Protein AF-A0A0B7BXA2-F1 (afdb_monomer_lite)

Organism: NCBI:txid1028688

InterPro domains:
  IPR002550 CNNM, transmembrane domain [PS51846] (1-44)
  IPR045095 Ancient conserved domain protein family [PTHR12064] (1-95)
  IPR046342 CBS domain superfamily [G3DSA:3.10.580.10] (42-95)

Radius of gyration: 26.88 Å; chains: 1; bounding box: 62×19×75 Å

Structure (mmCIF, N/CA/C/O backbone):
data_AF-A0A0B7BXA2-F1
#
_entry.id   AF-A0A0B7BXA2-F1
#
loop_
_atom_site.group_PDB
_atom_site.id
_atom_site.type_symbol
_atom_site.label_atom_id
_atom_site.label_alt_id
_atom_site.label_comp_id
_atom_site.label_asym_id
_atom_site.label_entity_id
_atom_site.label_seq_id
_atom_site.pdbx_PDB_ins_code
_atom_site.Cartn_x
_atom_site.Cartn_y
_atom_site.Cartn_z
_atom_site.occupancy
_atom_site.B_iso_or_equiv
_atom_site.auth_seq_id
_atom_site.auth_comp_id
_atom_site.auth_asym_id
_atom_site.auth_atom_id
_atom_site.pdbx_PDB_model_num
ATOM 1 N N . PRO A 1 1 ? 42.539 6.376 -43.835 1.00 63.75 1 PRO A N 1
ATOM 2 C CA . PRO A 1 1 ? 41.603 6.772 -44.920 1.00 63.75 1 PRO A CA 1
ATOM 3 C C . PRO A 1 1 ? 40.410 5.815 -45.142 1.00 63.75 1 PRO A C 1
ATOM 5 O O . PRO A 1 1 ? 39.401 6.267 -45.663 1.00 63.75 1 PRO A O 1
ATOM 8 N N . ALA A 1 2 ? 40.487 4.533 -44.746 1.00 73.56 2 ALA A N 1
ATOM 9 C CA . ALA A 1 2 ? 39.385 3.563 -44.891 1.00 73.56 2 ALA A CA 1
ATOM 10 C C . ALA A 1 2 ? 38.294 3.653 -43.801 1.00 73.56 2 ALA A C 1
ATOM 12 O O . ALA A 1 2 ? 37.228 3.069 -43.948 1.00 73.56 2 ALA A O 1
ATOM 13 N N . SER A 1 3 ? 38.540 4.396 -42.720 1.00 78.12 3 SER A N 1
ATOM 14 C CA . SER A 1 3 ? 37.588 4.584 -41.619 1.00 78.12 3 SER A CA 1
ATOM 15 C C . SER A 1 3 ? 36.385 5.454 -42.000 1.00 78.12 3 SER A C 1
ATOM 17 O O . SER A 1 3 ? 35.296 5.214 -41.501 1.00 78.12 3 SER A O 1
ATOM 19 N N . PHE A 1 4 ? 36.565 6.413 -42.915 1.00 80.88 4 PHE A N 1
ATOM 20 C CA . PHE A 1 4 ? 35.519 7.342 -43.355 1.00 80.88 4 PHE A CA 1
ATOM 21 C C . PHE A 1 4 ? 34.351 6.681 -44.117 1.00 80.88 4 PHE A C 1
ATOM 23 O O . PHE A 1 4 ? 33.202 6.940 -43.773 1.00 80.88 4 PHE A O 1
ATOM 30 N N . PRO A 1 5 ? 34.578 5.809 -45.122 1.00 86.94 5 PRO A N 1
ATOM 31 C CA . PRO A 1 5 ? 33.463 5.127 -45.781 1.00 86.94 5 PRO A CA 1
ATOM 32 C C . PRO A 1 5 ? 32.752 4.141 -44.845 1.00 86.94 5 PRO A C 1
ATOM 34 O O . PRO A 1 5 ? 31.543 3.973 -44.948 1.00 86.94 5 PRO A O 1
ATOM 37 N N . ILE A 1 6 ? 33.480 3.521 -43.910 1.00 83.38 6 ILE A N 1
ATOM 38 C CA . ILE A 1 6 ? 32.900 2.597 -42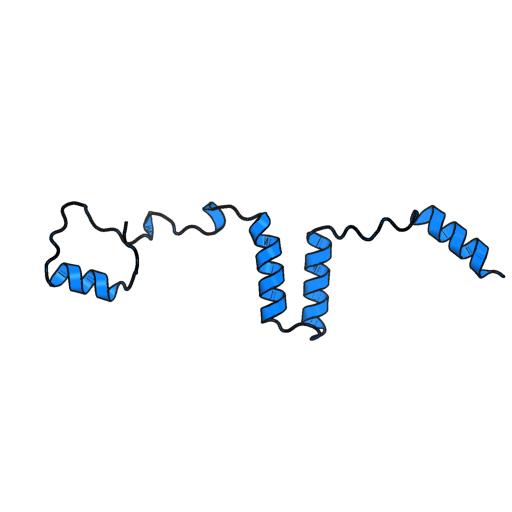.928 1.00 83.38 6 ILE A CA 1
ATOM 39 C C . ILE A 1 6 ? 32.010 3.353 -41.937 1.00 83.38 6 ILE A C 1
ATOM 41 O O . ILE A 1 6 ? 30.897 2.904 -41.679 1.00 83.38 6 ILE A O 1
ATOM 45 N N . SER A 1 7 ? 32.456 4.508 -41.426 1.00 81.06 7 SER A N 1
ATOM 46 C CA . SER A 1 7 ? 31.634 5.332 -40.535 1.00 81.06 7 SER A CA 1
ATOM 47 C C . SER A 1 7 ? 30.382 5.848 -41.242 1.00 81.06 7 SER A C 1
ATOM 49 O O . SER A 1 7 ? 29.302 5.739 -40.687 1.00 81.06 7 SER A O 1
ATOM 51 N N . LEU A 1 8 ? 30.487 6.287 -42.503 1.00 81.06 8 LEU A N 1
ATOM 52 C CA . LEU A 1 8 ? 29.340 6.787 -43.270 1.00 81.06 8 LEU A CA 1
ATOM 53 C C . LEU A 1 8 ? 28.264 5.711 -43.502 1.00 81.06 8 LEU A C 1
ATOM 55 O O . LEU A 1 8 ? 27.070 5.993 -43.447 1.00 81.06 8 LEU A O 1
ATOM 59 N N . VAL A 1 9 ? 28.689 4.470 -43.767 1.00 82.06 9 VAL A N 1
ATOM 60 C CA . VAL A 1 9 ? 27.778 3.327 -43.922 1.00 82.06 9 VAL A CA 1
ATOM 61 C C . VAL A 1 9 ? 27.152 2.948 -42.580 1.00 82.06 9 VAL A C 1
ATOM 63 O O . VAL A 1 9 ? 25.954 2.675 -42.540 1.00 82.06 9 VAL A O 1
ATOM 66 N N . LEU A 1 10 ? 27.921 2.965 -41.484 1.00 78.56 10 LEU A N 1
ATOM 67 C CA . LEU A 1 10 ? 27.376 2.749 -40.141 1.00 78.56 10 LEU A CA 1
ATOM 68 C C . LEU A 1 10 ? 26.338 3.815 -39.783 1.00 78.56 10 LEU A C 1
ATOM 70 O O . LEU A 1 10 ? 25.248 3.451 -39.361 1.00 78.56 10 LEU A O 1
ATOM 74 N N . ASP A 1 11 ? 26.637 5.092 -40.008 1.00 79.75 11 ASP A N 1
ATOM 75 C CA . ASP A 1 11 ? 25.734 6.210 -39.715 1.00 79.75 11 ASP A CA 1
ATOM 76 C C . ASP A 1 11 ? 24.448 6.135 -40.554 1.00 79.75 11 ASP A C 1
ATOM 78 O O . ASP A 1 11 ? 23.369 6.501 -40.088 1.00 79.75 11 ASP A O 1
ATOM 82 N N . TRP A 1 12 ? 24.535 5.619 -41.786 1.00 76.50 12 TRP A N 1
ATOM 83 C CA . TRP A 1 12 ? 23.376 5.428 -42.662 1.00 76.50 12 TRP A CA 1
ATOM 84 C C . TRP A 1 12 ? 22.503 4.233 -42.253 1.00 76.50 12 TRP A C 1
ATOM 86 O O . TRP A 1 12 ? 21.281 4.305 -42.364 1.00 76.50 12 TRP A O 1
ATOM 96 N N . ILE A 1 13 ? 23.111 3.148 -41.759 1.00 76.44 13 ILE A N 1
ATOM 97 C CA . ILE A 1 13 ? 22.400 1.939 -41.307 1.00 76.44 13 ILE A CA 1
ATOM 98 C C . ILE A 1 13 ? 21.820 2.117 -39.895 1.00 76.44 13 ILE A C 1
ATOM 100 O O . ILE A 1 13 ? 20.713 1.656 -39.626 1.00 76.44 13 ILE A O 1
ATOM 104 N N . LEU A 1 14 ? 22.566 2.754 -38.990 1.00 71.44 14 LEU A N 1
ATOM 105 C CA . LEU A 1 14 ? 22.200 2.936 -37.581 1.00 71.44 14 LEU A CA 1
ATOM 106 C C . LEU A 1 14 ? 21.382 4.217 -37.344 1.00 71.44 14 LEU A C 1
ATOM 108 O O . LEU A 1 14 ? 20.687 4.306 -36.333 1.00 71.44 14 LEU A O 1
ATOM 112 N N . GLY A 1 15 ? 21.420 5.168 -38.286 1.00 61.75 15 GLY A N 1
ATOM 113 C CA . GLY A 1 15 ? 20.828 6.498 -38.152 1.00 61.75 15 GLY A CA 1
ATOM 114 C C . GLY A 1 15 ? 21.712 7.439 -37.327 1.00 61.75 15 GLY A C 1
ATOM 115 O O . GLY A 1 15 ? 22.483 6.991 -36.479 1.00 61.75 15 GLY A O 1
ATOM 116 N N . GLN A 1 16 ? 21.602 8.756 -37.569 1.00 58.78 16 GLN A N 1
ATOM 117 C CA . GLN A 1 16 ? 22.260 9.767 -36.728 1.00 58.78 16 GLN A CA 1
ATOM 118 C C . GLN A 1 16 ? 21.940 9.491 -35.266 1.00 58.78 16 GLN A C 1
ATOM 120 O O . GLN A 1 16 ? 20.774 9.228 -34.972 1.00 58.78 16 GLN A O 1
ATOM 125 N N . GLU A 1 17 ? 22.958 9.567 -34.400 1.00 59.28 17 GLU A N 1
ATOM 126 C CA . GLU A 1 17 ? 22.873 9.420 -32.946 1.00 59.28 17 GLU A CA 1
ATOM 127 C C . GLU A 1 17 ? 21.562 10.016 -32.420 1.00 59.28 17 GLU A C 1
ATOM 129 O O . GLU A 1 17 ? 21.458 11.210 -32.135 1.00 59.28 17 GLU A O 1
ATOM 134 N N . MET A 1 18 ? 20.520 9.187 -32.326 1.00 51.19 18 MET A N 1
ATOM 135 C CA . MET A 1 18 ? 19.292 9.572 -31.662 1.00 51.19 18 MET A CA 1
ATOM 136 C C . MET A 1 18 ? 19.710 9.688 -30.209 1.00 51.19 18 MET A C 1
ATOM 138 O O . MET A 1 18 ? 19.901 8.657 -29.561 1.00 51.19 18 MET A O 1
ATOM 142 N N . GLY A 1 19 ? 19.981 10.922 -29.763 1.00 54.06 19 GLY A N 1
ATOM 143 C CA . GLY A 1 19 ? 20.505 11.223 -28.433 1.00 54.06 19 GLY A CA 1
ATOM 144 C C . GLY A 1 19 ? 19.829 10.309 -27.431 1.00 54.06 19 GLY A C 1
ATOM 145 O O . GLY A 1 19 ? 18.606 10.311 -27.380 1.00 54.06 19 GLY A O 1
ATOM 146 N N . GLN A 1 20 ? 20.613 9.438 -26.789 1.00 55.66 20 GLN A N 1
ATOM 147 C CA . GLN A 1 20 ? 20.156 8.182 -26.189 1.00 55.66 20 GLN A CA 1
ATOM 148 C C . GLN A 1 20 ? 18.853 8.349 -25.391 1.00 55.66 20 GLN A C 1
ATOM 150 O O . GLN A 1 20 ? 18.870 8.623 -24.192 1.00 55.66 20 GLN A O 1
ATOM 155 N N . VAL A 1 21 ? 17.699 8.169 -26.042 1.00 59.66 21 VAL A N 1
ATOM 156 C CA . VAL A 1 21 ? 16.419 8.132 -25.339 1.00 59.66 21 VAL A CA 1
ATOM 157 C C . VAL A 1 21 ? 16.317 6.729 -24.769 1.00 59.66 21 VAL A C 1
ATOM 159 O O . VAL A 1 21 ? 15.900 5.778 -25.435 1.00 59.66 21 VAL A O 1
ATOM 162 N N . PHE A 1 22 ? 16.793 6.573 -23.539 1.00 64.75 22 PHE A N 1
ATOM 163 C CA . PHE A 1 22 ? 16.642 5.328 -22.810 1.00 64.75 22 PHE A CA 1
ATOM 164 C C . PHE A 1 22 ? 15.168 5.139 -22.469 1.00 64.75 22 PHE A C 1
ATOM 166 O O . PHE A 1 22 ? 14.612 5.854 -21.636 1.00 64.75 22 PHE A O 1
ATOM 173 N N . ASN A 1 23 ? 14.528 4.163 -23.116 1.00 75.62 23 ASN A N 1
ATOM 174 C CA . ASN A 1 23 ? 13.218 3.712 -22.667 1.00 75.62 23 ASN A CA 1
ATOM 175 C C . ASN A 1 23 ? 13.335 3.139 -21.243 1.00 75.62 23 ASN A C 1
ATOM 177 O O . ASN A 1 23 ? 14.396 2.636 -20.861 1.00 75.62 23 ASN A O 1
ATOM 181 N N . LYS A 1 24 ? 12.241 3.167 -20.475 1.00 77.31 24 LYS A N 1
ATOM 182 C CA . LYS A 1 24 ? 12.201 2.682 -19.084 1.00 77.31 24 LYS A CA 1
ATOM 183 C C . LYS A 1 24 ? 12.754 1.256 -18.946 1.00 77.31 24 LYS A C 1
ATOM 185 O O . LYS A 1 24 ? 13.526 1.001 -18.028 1.00 77.31 24 LYS A O 1
ATOM 190 N N . GLU A 1 25 ? 12.436 0.364 -19.887 1.00 79.38 25 GLU A N 1
ATOM 191 C CA . GLU A 1 25 ? 12.942 -1.021 -19.900 1.00 79.38 25 GLU A CA 1
ATOM 192 C C . GLU A 1 25 ? 14.467 -1.084 -20.077 1.00 79.38 25 GLU A C 1
ATOM 194 O O . GLU A 1 25 ? 15.151 -1.818 -19.370 1.00 79.38 25 GLU A O 1
ATOM 199 N N . LYS A 1 26 ? 15.020 -0.271 -20.990 1.00 81.62 26 LYS A N 1
ATOM 200 C CA . LYS A 1 26 ? 16.473 -0.195 -21.207 1.00 81.62 26 LYS A CA 1
ATOM 201 C C . LYS A 1 26 ? 17.181 0.357 -19.975 1.00 81.62 26 LYS A C 1
ATOM 203 O O . LYS A 1 26 ? 18.245 -0.134 -19.618 1.00 81.62 26 LYS A O 1
ATOM 208 N N . LEU A 1 27 ? 16.591 1.357 -19.322 1.00 82.81 27 LEU A N 1
ATOM 209 C CA . LEU A 1 27 ? 17.146 1.935 -18.102 1.00 82.81 27 LEU A CA 1
ATOM 210 C C . LEU A 1 27 ? 17.144 0.922 -16.946 1.00 82.81 27 LEU A C 1
ATOM 212 O O . LEU A 1 27 ? 18.138 0.819 -16.235 1.00 82.81 27 LEU A O 1
ATOM 216 N N . GLN A 1 28 ? 16.077 0.132 -16.796 1.00 83.69 28 GLN A N 1
ATOM 217 C CA . GLN A 1 28 ? 16.020 -0.952 -15.809 1.00 83.69 28 GLN A CA 1
ATOM 218 C C . GLN A 1 28 ? 17.087 -2.023 -16.054 1.00 83.69 28 GLN A C 1
ATOM 220 O O . GLN A 1 28 ? 17.766 -2.429 -15.111 1.00 83.69 28 GLN A O 1
ATOM 225 N N . GLU A 1 29 ? 17.272 -2.451 -17.304 1.00 82.44 29 GLU A N 1
ATOM 226 C CA . GLU A 1 29 ? 18.289 -3.450 -17.645 1.00 82.44 29 GLU A CA 1
ATOM 227 C C . GLU A 1 29 ? 19.703 -2.921 -17.364 1.00 82.44 29 GLU A C 1
ATOM 229 O O . GLU A 1 29 ? 20.516 -3.619 -16.762 1.00 82.44 29 GLU A O 1
ATOM 234 N N . LEU A 1 30 ? 19.976 -1.654 -17.698 1.00 84.56 30 LEU A N 1
ATOM 235 C CA . LEU A 1 30 ? 21.246 -1.005 -17.370 1.00 84.56 30 LEU A CA 1
ATOM 236 C C . LEU A 1 30 ? 21.493 -0.968 -15.861 1.00 84.56 30 LEU A C 1
ATOM 238 O O . LEU A 1 30 ? 22.580 -1.331 -15.418 1.00 84.56 30 LEU A O 1
ATOM 242 N N . ILE A 1 31 ? 20.496 -0.588 -15.057 1.00 85.31 31 ILE A N 1
ATOM 243 C CA . ILE A 1 31 ? 20.619 -0.576 -13.591 1.00 85.31 31 ILE A CA 1
ATOM 244 C C . ILE A 1 31 ? 20.935 -1.981 -13.069 1.00 85.31 31 ILE A C 1
ATOM 246 O O . ILE A 1 31 ? 21.827 -2.120 -12.233 1.00 85.31 31 ILE A O 1
ATOM 250 N N . ARG A 1 32 ? 20.283 -3.024 -13.604 1.00 80.62 32 ARG A N 1
ATOM 251 C CA . ARG A 1 32 ? 20.551 -4.420 -13.223 1.00 80.62 32 ARG A CA 1
ATOM 252 C C . ARG A 1 32 ? 21.992 -4.832 -13.535 1.00 80.62 32 ARG A C 1
ATOM 254 O O . ARG A 1 32 ? 22.690 -5.320 -12.655 1.00 80.62 32 ARG A O 1
ATOM 261 N N . MET A 1 33 ? 22.475 -4.540 -14.744 1.00 80.31 33 MET A N 1
ATOM 262 C CA . MET A 1 33 ? 23.860 -4.831 -15.147 1.00 80.31 33 MET A CA 1
ATOM 263 C C . MET A 1 33 ? 24.896 -4.080 -14.293 1.00 80.31 33 MET A C 1
ATOM 265 O O . MET A 1 33 ? 25.991 -4.584 -14.033 1.00 80.31 33 MET A O 1
ATOM 269 N N . THR A 1 34 ? 24.559 -2.866 -13.852 1.00 77.06 34 THR A N 1
ATOM 270 C CA . THR A 1 34 ? 25.445 -2.008 -13.049 1.00 77.06 34 THR A CA 1
ATOM 271 C C . THR A 1 34 ? 25.490 -2.453 -11.581 1.00 77.06 34 THR A C 1
ATOM 273 O O . THR A 1 34 ? 26.548 -2.378 -10.951 1.00 77.06 34 THR A O 1
ATOM 276 N N . ALA A 1 35 ? 24.374 -2.975 -11.058 1.00 74.12 35 ALA A N 1
ATOM 277 C CA . ALA A 1 35 ? 24.300 -3.631 -9.752 1.00 74.12 35 ALA A CA 1
ATOM 278 C C . ALA A 1 35 ? 25.119 -4.936 -9.734 1.00 74.12 35 ALA A C 1
ATOM 280 O O . ALA A 1 35 ? 25.974 -5.109 -8.867 1.00 74.12 35 ALA A O 1
ATOM 281 N N . ASP A 1 36 ? 24.975 -5.786 -10.760 1.00 71.94 36 ASP A N 1
ATOM 282 C CA . ASP A 1 36 ? 25.749 -7.033 -10.901 1.00 71.94 36 ASP A CA 1
ATOM 283 C C . ASP A 1 36 ? 27.265 -6.774 -10.993 1.00 71.94 36 ASP A C 1
ATOM 285 O O . ASP A 1 36 ? 28.086 -7.551 -10.500 1.00 71.94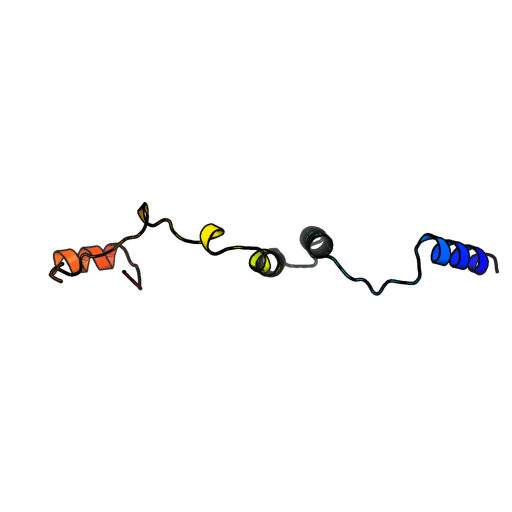 36 ASP A O 1
ATOM 289 N N . SER A 1 37 ? 27.647 -5.634 -11.577 1.00 72.25 37 SER A N 1
ATOM 290 C CA . SER A 1 37 ? 29.041 -5.187 -11.684 1.00 72.25 37 SER A CA 1
ATOM 291 C C . SER A 1 37 ? 29.597 -4.571 -10.388 1.00 72.25 37 SER A C 1
ATOM 293 O O . SER A 1 37 ? 30.743 -4.121 -10.381 1.00 72.25 37 SER A O 1
ATOM 295 N N . ARG A 1 38 ? 28.812 -4.533 -9.294 1.00 70.81 38 ARG A N 1
ATOM 296 C CA . ARG A 1 38 ? 29.128 -3.882 -8.001 1.00 70.81 38 ARG A CA 1
ATOM 297 C C . ARG A 1 38 ? 29.498 -2.399 -8.106 1.00 70.81 38 ARG A C 1
ATOM 299 O O . ARG A 1 38 ? 30.157 -1.858 -7.219 1.00 70.81 38 ARG A O 1
ATOM 306 N N . VAL A 1 39 ? 29.102 -1.742 -9.194 1.00 71.31 39 VAL A N 1
ATOM 307 C CA . VAL A 1 39 ? 29.337 -0.304 -9.396 1.00 71.31 39 VAL A CA 1
ATOM 308 C C . VAL A 1 39 ? 28.330 0.516 -8.585 1.00 71.31 39 VAL A C 1
ATOM 310 O O . VAL A 1 39 ? 28.661 1.604 -8.123 1.00 71.31 39 VAL A O 1
ATOM 313 N N . LEU A 1 40 ? 27.132 -0.033 -8.367 1.00 73.19 40 LEU A N 1
ATOM 314 C CA . LEU A 1 40 ? 26.117 0.486 -7.450 1.00 73.19 40 LEU A CA 1
ATOM 315 C C . LEU A 1 40 ? 25.931 -0.481 -6.283 1.00 73.19 40 LEU A C 1
ATOM 317 O O . LEU A 1 40 ? 26.065 -1.694 -6.455 1.00 73.19 40 LEU A O 1
ATOM 321 N N . HIS A 1 41 ? 25.592 0.047 -5.107 1.00 80.94 41 HIS A N 1
ATOM 322 C CA . HIS A 1 41 ? 25.185 -0.799 -3.988 1.00 80.94 41 HIS A CA 1
ATOM 323 C C . HIS A 1 41 ? 23.762 -1.330 -4.224 1.00 80.94 41 HIS A C 1
ATOM 325 O O . HIS A 1 41 ? 22.914 -0.607 -4.751 1.00 80.94 41 HIS A O 1
ATOM 331 N N . ASP A 1 42 ? 23.461 -2.556 -3.789 1.00 80.31 42 ASP 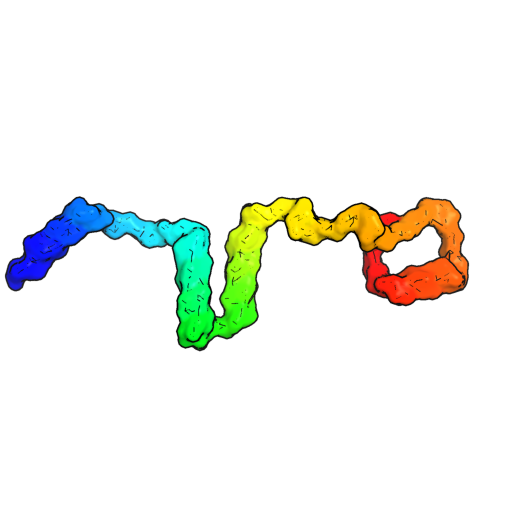A N 1
ATOM 332 C CA . ASP A 1 42 ? 22.159 -3.201 -4.048 1.00 80.31 42 ASP A CA 1
ATOM 333 C C . ASP A 1 42 ? 20.971 -2.344 -3.581 1.00 80.31 42 ASP A C 1
ATOM 335 O O . ASP A 1 42 ? 19.945 -2.247 -4.253 1.00 80.31 42 ASP A O 1
ATOM 339 N N . ASN A 1 43 ? 21.130 -1.642 -2.456 1.00 84.19 43 ASN A N 1
ATOM 340 C CA . ASN A 1 43 ? 20.116 -0.726 -1.935 1.00 84.19 43 ASN A CA 1
ATOM 341 C C . ASN A 1 43 ? 19.859 0.466 -2.870 1.00 84.19 43 ASN A C 1
ATOM 343 O O . ASN A 1 43 ? 18.710 0.855 -3.059 1.00 84.19 43 ASN A O 1
ATOM 347 N N . GLU A 1 44 ? 20.901 1.032 -3.480 1.00 84.69 44 GLU A N 1
ATOM 348 C CA . GLU A 1 44 ? 20.773 2.154 -4.418 1.00 84.69 44 GLU A CA 1
ATOM 349 C C . GLU A 1 44 ? 20.086 1.697 -5.707 1.00 84.69 44 GLU A C 1
ATOM 351 O O . GLU A 1 44 ? 19.149 2.344 -6.177 1.00 84.69 44 GLU A O 1
ATOM 356 N N . ALA A 1 45 ? 20.483 0.534 -6.230 1.00 86.19 45 ALA A N 1
ATOM 357 C C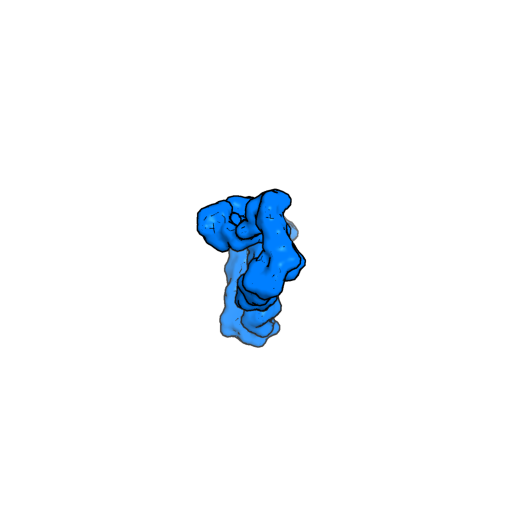A . ALA A 1 45 ? 19.844 -0.072 -7.394 1.00 86.19 45 ALA A CA 1
ATOM 358 C C . ALA A 1 45 ? 18.353 -0.368 -7.142 1.00 86.19 45 ALA A C 1
ATOM 360 O O . ALA A 1 45 ? 17.511 -0.084 -8.000 1.00 86.19 45 ALA A O 1
ATOM 361 N N . ASN A 1 46 ? 18.012 -0.865 -5.948 1.00 86.12 46 ASN A N 1
ATOM 362 C CA . ASN A 1 46 ? 16.633 -1.12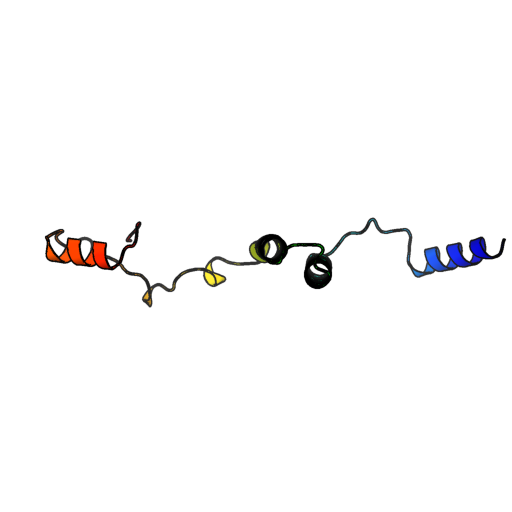9 -5.535 1.00 86.12 46 ASN A CA 1
ATOM 363 C C . ASN A 1 46 ? 15.801 0.152 -5.405 1.00 86.12 46 ASN A C 1
ATOM 365 O O . ASN A 1 46 ? 14.652 0.170 -5.843 1.00 86.12 46 ASN A O 1
ATOM 369 N N . ILE A 1 47 ? 16.366 1.236 -4.862 1.00 90.12 47 ILE A N 1
ATOM 370 C CA . ILE A 1 47 ? 15.680 2.535 -4.769 1.00 90.12 47 ILE A CA 1
ATOM 371 C C . ILE A 1 47 ? 15.371 3.079 -6.168 1.00 90.12 47 ILE A C 1
ATOM 373 O O . ILE A 1 47 ? 14.233 3.467 -6.441 1.00 90.12 47 ILE A O 1
ATOM 377 N N . ILE A 1 48 ? 16.356 3.073 -7.072 1.00 88.69 48 ILE A N 1
ATOM 378 C CA . ILE A 1 48 ? 16.185 3.603 -8.433 1.00 88.69 48 ILE A CA 1
ATOM 379 C C . ILE A 1 48 ? 15.183 2.745 -9.219 1.00 88.69 48 ILE A C 1
ATOM 381 O O . ILE A 1 48 ? 14.271 3.284 -9.850 1.00 88.69 48 ILE A O 1
ATOM 385 N N . SER A 1 49 ? 15.289 1.414 -9.141 1.00 86.69 49 SER A N 1
ATOM 386 C CA . SER A 1 49 ? 14.307 0.512 -9.760 1.00 86.69 49 SER A CA 1
ATOM 387 C C . SER A 1 49 ? 12.908 0.700 -9.180 1.00 86.69 49 SER A C 1
ATOM 389 O O . SER A 1 49 ? 11.940 0.760 -9.939 1.00 86.69 49 SER A O 1
ATOM 391 N N . GLY A 1 50 ? 12.793 0.842 -7.858 1.00 89.19 50 GLY A N 1
ATOM 392 C CA . GLY A 1 50 ? 11.529 1.104 -7.179 1.00 89.19 50 GLY A CA 1
ATOM 393 C C . GLY A 1 50 ? 10.872 2.394 -7.667 1.00 89.19 50 GLY A C 1
ATOM 394 O O . GLY A 1 50 ? 9.689 2.384 -7.999 1.00 89.19 50 GLY A O 1
ATOM 395 N N . ALA A 1 51 ? 11.640 3.478 -7.806 1.00 90.19 51 ALA A N 1
ATOM 396 C CA . ALA A 1 51 ? 11.147 4.758 -8.318 1.00 90.19 51 ALA A CA 1
ATOM 397 C C . ALA A 1 51 ? 10.673 4.670 -9.781 1.00 90.19 51 ALA A C 1
ATOM 399 O O . ALA A 1 51 ? 9.609 5.188 -10.129 1.00 90.19 51 ALA A O 1
ATOM 400 N N . LEU A 1 52 ? 11.425 3.969 -10.638 1.00 88.31 52 LEU A N 1
ATOM 401 C CA . LEU A 1 52 ? 11.033 3.747 -12.033 1.00 88.31 52 LEU A CA 1
ATOM 402 C C . LEU A 1 52 ? 9.736 2.935 -12.142 1.00 88.31 52 LEU A C 1
ATOM 404 O O . LEU A 1 52 ? 8.868 3.270 -12.949 1.00 88.31 52 LEU A O 1
ATOM 408 N N . GLN A 1 53 ? 9.587 1.897 -11.314 1.00 86.56 53 GLN A N 1
ATOM 409 C CA . GLN A 1 53 ? 8.387 1.059 -11.280 1.00 86.56 53 GLN A CA 1
ATOM 410 C C . GLN A 1 53 ? 7.178 1.792 -10.693 1.00 86.56 53 GLN A C 1
ATOM 412 O O . GLN A 1 53 ? 6.067 1.600 -11.182 1.00 86.56 53 GLN A O 1
ATOM 417 N N . LEU A 1 54 ? 7.379 2.662 -9.696 1.00 88.75 54 LEU A N 1
ATOM 418 C CA . LEU A 1 54 ? 6.303 3.398 -9.024 1.00 88.75 54 LEU A CA 1
ATOM 419 C C . LEU A 1 54 ? 5.474 4.243 -10.000 1.00 88.75 54 LEU A C 1
ATOM 421 O O . LEU A 1 54 ? 4.270 4.369 -9.824 1.00 88.75 54 LEU A O 1
ATOM 425 N N . THR A 1 55 ? 6.096 4.752 -11.068 1.00 85.31 55 THR A N 1
ATOM 426 C CA . THR A 1 55 ? 5.406 5.536 -12.111 1.00 85.31 55 THR A CA 1
ATOM 427 C C . THR A 1 55 ? 4.295 4.744 -12.814 1.00 85.31 55 THR A C 1
ATOM 429 O O . THR A 1 55 ? 3.363 5.338 -13.346 1.00 85.31 55 THR A O 1
ATOM 432 N N . ASN A 1 56 ? 4.400 3.414 -12.841 1.00 86.62 56 ASN A N 1
ATOM 433 C CA . ASN A 1 56 ? 3.447 2.535 -13.512 1.00 86.62 56 ASN A CA 1
ATOM 434 C C . ASN A 1 56 ? 2.596 1.715 -12.522 1.00 86.62 56 ASN A C 1
ATOM 436 O O . ASN A 1 56 ? 1.792 0.904 -12.972 1.00 86.62 56 ASN A O 1
ATOM 440 N N . LYS A 1 57 ? 2.780 1.883 -11.204 1.00 91.56 57 LYS A N 1
ATOM 441 C CA . LYS A 1 57 ? 1.969 1.197 -10.190 1.00 91.56 57 LYS A CA 1
ATOM 442 C C . LYS A 1 57 ? 0.687 1.970 -9.906 1.00 91.56 57 LYS A C 1
ATOM 444 O O . LYS A 1 57 ? 0.685 3.198 -9.841 1.00 91.56 57 LYS A O 1
ATOM 449 N N . SER A 1 58 ? -0.390 1.231 -9.693 1.00 95.00 58 SER A N 1
ATOM 450 C CA . SER A 1 58 ? -1.677 1.736 -9.231 1.00 95.00 58 SER A CA 1
ATOM 451 C C . SER A 1 58 ? -1.823 1.574 -7.712 1.00 95.00 58 SER A C 1
ATOM 453 O O . SER A 1 58 ? -1.024 0.900 -7.061 1.00 95.00 58 SER A O 1
ATOM 455 N N . VAL A 1 59 ? -2.854 2.197 -7.130 1.00 95.56 59 VAL A N 1
ATOM 456 C CA . VAL A 1 59 ? -3.179 2.034 -5.699 1.00 95.56 59 VAL A CA 1
ATOM 457 C C . VAL A 1 59 ? -3.556 0.584 -5.385 1.00 95.56 59 VAL A C 1
ATOM 459 O O . VAL A 1 59 ? -3.179 0.075 -4.335 1.00 95.56 59 VAL A O 1
ATOM 462 N N . GLU A 1 60 ? -4.236 -0.094 -6.310 1.00 94.94 60 GLU A N 1
ATOM 463 C CA . GLU A 1 60 ? -4.643 -1.496 -6.167 1.00 94.94 60 GLU A CA 1
ATOM 464 C C . GLU A 1 60 ? -3.442 -2.436 -5.973 1.00 94.94 60 GLU A C 1
ATOM 466 O O . GLU A 1 60 ? -3.526 -3.381 -5.196 1.00 94.94 60 GLU A O 1
ATOM 471 N N . ASP A 1 61 ? -2.296 -2.127 -6.591 1.00 93.81 61 ASP A N 1
ATOM 472 C CA . ASP A 1 61 ? -1.080 -2.949 -6.507 1.00 93.81 61 ASP A CA 1
ATOM 473 C C . ASP A 1 61 ? -0.387 -2.903 -5.134 1.00 93.81 61 ASP A C 1
ATOM 475 O O . ASP A 1 61 ? 0.517 -3.700 -4.868 1.00 93.81 61 ASP A O 1
ATOM 479 N N . VAL A 1 62 ? -0.724 -1.920 -4.290 1.00 94.06 62 VAL A N 1
ATOM 480 C CA . VAL A 1 62 ? -0.009 -1.643 -3.029 1.00 94.06 62 VAL A CA 1
ATOM 481 C C . VAL A 1 62 ? -0.921 -1.459 -1.818 1.00 94.06 62 VAL A C 1
ATOM 483 O O . VAL A 1 62 ? -0.418 -1.377 -0.698 1.00 94.06 62 VAL A O 1
ATOM 486 N N . MET A 1 63 ? -2.236 -1.355 -2.011 1.00 95.69 63 MET A N 1
ATOM 487 C CA . MET A 1 63 ? -3.180 -1.161 -0.914 1.00 95.69 63 MET A CA 1
ATOM 488 C C . MET A 1 63 ? -3.350 -2.434 -0.078 1.00 95.69 63 MET A C 1
ATOM 490 O O . MET A 1 63 ? -3.356 -3.548 -0.601 1.00 95.69 63 MET A O 1
ATOM 494 N N . THR A 1 64 ? -3.560 -2.266 1.227 1.00 96.25 64 THR A N 1
ATOM 495 C CA . THR A 1 64 ? -4.051 -3.348 2.086 1.00 96.25 64 THR A CA 1
ATOM 496 C C . THR A 1 64 ? -5.507 -3.623 1.736 1.00 96.25 64 THR A C 1
ATOM 498 O O . THR A 1 64 ? -6.310 -2.690 1.634 1.00 96.25 64 THR A O 1
ATOM 501 N N . LYS A 1 65 ? -5.864 -4.894 1.541 1.00 96.50 65 LYS A N 1
ATOM 502 C CA . LYS A 1 65 ? -7.254 -5.264 1.285 1.00 96.50 65 LYS A CA 1
ATOM 503 C C . LYS A 1 65 ? -8.118 -4.936 2.492 1.00 96.50 65 LYS A C 1
ATOM 505 O O . LYS A 1 65 ? -7.685 -5.112 3.622 1.00 96.50 65 LYS A O 1
ATOM 510 N N . ILE A 1 66 ? -9.365 -4.547 2.241 1.00 95.50 66 ILE A 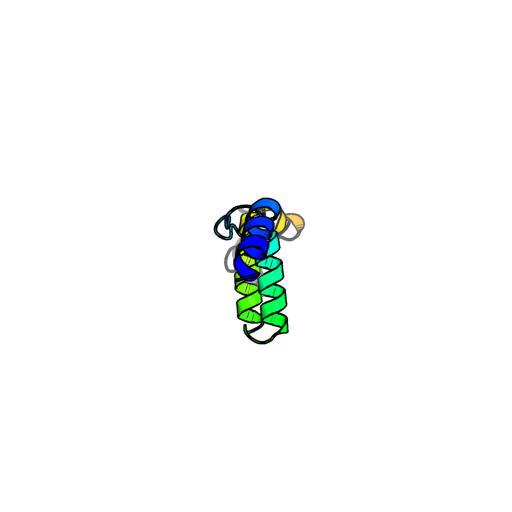N 1
ATOM 511 C CA . ILE A 1 66 ? -10.308 -4.140 3.291 1.00 95.50 66 ILE A CA 1
ATOM 512 C C . ILE A 1 66 ? -10.536 -5.226 4.355 1.00 95.50 66 ILE A C 1
ATOM 514 O O . ILE A 1 66 ? -10.699 -4.905 5.524 1.00 95.50 66 ILE A O 1
ATOM 518 N N . GLU A 1 67 ? -10.498 -6.497 3.947 1.00 95.69 67 GLU A N 1
ATOM 519 C CA . GLU A 1 67 ? -10.643 -7.672 4.818 1.00 95.69 67 GLU A CA 1
ATOM 520 C C . GLU A 1 67 ? -9.487 -7.834 5.817 1.00 95.69 67 GLU A C 1
ATOM 522 O O . GLU A 1 67 ? -9.676 -8.422 6.877 1.00 95.69 67 GLU A O 1
ATOM 527 N N . ASP A 1 68 ? -8.325 -7.258 5.504 1.00 95.56 68 ASP A N 1
ATOM 528 C CA . ASP A 1 68 ? -7.108 -7.324 6.313 1.00 95.56 68 ASP A CA 1
ATOM 529 C C . ASP A 1 68 ? -6.877 -6.032 7.128 1.00 95.56 68 ASP A C 1
ATOM 531 O O . ASP A 1 68 ? -5.824 -5.864 7.747 1.00 95.56 68 ASP A O 1
ATOM 535 N N . VAL A 1 69 ? -7.821 -5.079 7.113 1.00 96.69 69 VAL A N 1
ATOM 536 C CA . VAL A 1 69 ? -7.694 -3.810 7.848 1.00 96.69 69 VAL A CA 1
ATOM 537 C C . VAL A 1 69 ? -8.280 -3.941 9.250 1.00 96.69 69 VAL A C 1
ATOM 539 O O . VAL A 1 69 ? -9.453 -4.262 9.422 1.00 96.69 69 VAL A O 1
ATOM 542 N N . TYR A 1 70 ? -7.483 -3.593 10.259 1.00 96.06 70 TYR A N 1
ATOM 543 C CA . TYR A 1 70 ? -7.983 -3.364 11.611 1.00 96.06 70 TYR A CA 1
ATOM 544 C C . TYR A 1 70 ? -8.759 -2.041 11.671 1.00 96.06 70 TYR A C 1
ATOM 546 O O . TYR A 1 70 ? -8.208 -0.983 11.360 1.00 96.06 70 TYR A O 1
ATOM 554 N N . MET A 1 71 ? -10.029 -2.110 12.064 1.00 95.56 71 MET A N 1
ATOM 555 C CA . MET A 1 71 ? -10.946 -0.973 12.175 1.00 95.56 71 MET A CA 1
ATOM 556 C C . MET A 1 71 ? -11.662 -1.007 13.520 1.00 95.56 71 MET A C 1
ATOM 558 O O . MET A 1 71 ? -11.809 -2.075 14.117 1.00 95.56 71 MET A O 1
ATOM 562 N N . LEU A 1 72 ? -12.151 0.148 13.964 1.00 94.81 72 LEU A N 1
ATOM 563 C CA . LEU A 1 72 ? -12.990 0.249 15.155 1.00 94.81 72 LEU A CA 1
ATOM 564 C C . LEU A 1 72 ? -14.401 0.678 14.766 1.00 94.81 72 LEU A C 1
ATOM 566 O O . LEU A 1 72 ? -14.598 1.493 13.865 1.00 94.81 72 LEU A O 1
ATOM 570 N N . GLU A 1 73 ? -15.406 0.148 15.458 1.00 94.31 73 GLU A N 1
ATOM 571 C CA . GLU A 1 73 ? -16.762 0.643 15.265 1.00 94.31 73 GLU A CA 1
ATOM 572 C C . GLU A 1 73 ? -16.891 2.051 15.853 1.00 94.31 73 GLU A C 1
ATOM 574 O O . GLU A 1 73 ? -16.367 2.366 16.921 1.00 94.31 73 GLU A O 1
ATOM 579 N N . VAL A 1 74 ? -17.678 2.903 15.195 1.00 94.44 74 VAL A N 1
ATOM 580 C CA . VAL A 1 74 ? -17.912 4.285 15.652 1.00 94.44 74 VAL A CA 1
ATOM 581 C C . VAL A 1 74 ? -18.514 4.363 17.063 1.00 94.44 74 VAL A C 1
ATOM 583 O O . VAL A 1 74 ? -18.351 5.361 17.758 1.00 94.44 74 VAL A O 1
ATOM 586 N N . ASN A 1 75 ? -19.208 3.306 17.489 1.00 95.62 75 ASN A N 1
ATOM 587 C CA . ASN A 1 75 ? -19.850 3.220 18.797 1.00 95.62 75 ASN A CA 1
ATOM 588 C C . ASN A 1 75 ? -19.000 2.466 19.835 1.00 95.62 75 ASN A C 1
ATOM 590 O O . ASN A 1 75 ? -19.482 2.239 20.947 1.00 95.62 75 ASN A O 1
ATOM 594 N N . THR A 1 76 ? -17.770 2.059 19.501 1.00 94.00 76 THR A N 1
ATOM 595 C CA . THR A 1 76 ? -16.872 1.386 20.445 1.00 94.00 76 THR A CA 1
ATOM 596 C C . THR A 1 76 ? -16.535 2.324 21.604 1.00 94.00 76 THR A C 1
ATOM 598 O O . THR A 1 76 ? -16.086 3.455 21.415 1.00 94.00 76 THR A O 1
ATOM 601 N N . VAL A 1 77 ? -16.744 1.846 22.831 1.00 95.50 77 VAL A N 1
ATOM 602 C CA . VAL A 1 77 ? -16.358 2.568 24.045 1.00 95.50 77 VAL A CA 1
ATOM 603 C C . VAL A 1 77 ? -14.868 2.356 24.284 1.00 95.50 77 VAL A C 1
ATOM 605 O O . VAL A 1 77 ? -14.417 1.220 24.358 1.00 95.50 77 VAL A O 1
ATOM 608 N N . LEU A 1 78 ? -14.117 3.450 24.434 1.00 95.44 78 LEU A N 1
ATOM 609 C CA . LEU A 1 78 ? -12.681 3.424 24.726 1.00 95.44 78 LEU A CA 1
ATOM 610 C C . LEU A 1 78 ? -12.422 3.165 26.216 1.00 95.44 78 LEU A C 1
ATOM 612 O O . LEU A 1 78 ? -12.086 4.069 26.983 1.00 95.44 78 LEU A O 1
ATOM 616 N N . ASP A 1 79 ? -12.635 1.923 26.622 1.00 96.06 79 ASP A N 1
ATOM 617 C CA . ASP A 1 79 ? -12.284 1.398 27.935 1.00 96.06 79 ASP A CA 1
ATOM 618 C C . ASP A 1 79 ? -10.862 0.803 27.971 1.00 96.06 79 ASP A C 1
ATOM 620 O O . ASP A 1 79 ? -10.087 0.875 27.019 1.00 96.06 79 ASP A O 1
ATOM 624 N N . PHE A 1 80 ? -10.477 0.238 29.114 1.00 97.25 80 PHE A N 1
ATOM 625 C CA . PHE A 1 80 ? -9.138 -0.324 29.279 1.00 97.25 80 PHE A CA 1
ATOM 626 C C . PHE A 1 80 ? -8.863 -1.509 28.338 1.00 97.25 80 PHE A C 1
ATOM 628 O O . PHE A 1 80 ? -7.737 -1.660 27.865 1.00 97.25 80 PHE A O 1
ATOM 635 N N . GLU A 1 81 ? -9.867 -2.344 28.069 1.00 96.12 81 GLU A N 1
ATOM 636 C CA . GLU A 1 81 ? -9.724 -3.530 27.223 1.00 96.12 81 GLU A CA 1
ATOM 637 C C . GLU A 1 81 ? -9.497 -3.126 25.763 1.00 96.12 81 GLU A C 1
ATOM 639 O O . GLU A 1 81 ? -8.474 -3.487 25.180 1.00 96.12 81 GLU A O 1
ATOM 644 N N . SER A 1 82 ? -10.368 -2.272 25.224 1.00 94.69 82 SER A N 1
ATOM 645 C CA . SER A 1 82 ? -10.251 -1.737 23.861 1.00 94.69 82 SER A CA 1
ATOM 646 C C . SER A 1 82 ? -8.959 -0.943 23.645 1.00 94.69 82 SER A C 1
ATOM 648 O O . SER A 1 82 ? -8.287 -1.111 22.627 1.00 94.69 82 SER A O 1
ATOM 650 N N . LEU A 1 83 ? -8.534 -0.125 24.615 1.00 95.25 83 LEU A N 1
ATOM 651 C CA . LEU A 1 83 ? -7.252 0.584 24.532 1.00 95.25 83 LEU A CA 1
ATOM 652 C C . LEU A 1 83 ? -6.058 -0.376 24.543 1.00 95.25 83 LEU A C 1
ATOM 654 O O . LEU A 1 83 ? -5.078 -0.148 23.832 1.00 95.25 83 LEU A O 1
ATOM 658 N N . THR A 1 84 ? -6.128 -1.451 25.329 1.00 96.88 84 THR A N 1
ATOM 659 C CA . THR A 1 84 ? -5.077 -2.476 25.361 1.00 96.88 84 THR A CA 1
ATOM 660 C C . THR A 1 84 ? -4.997 -3.212 24.029 1.00 96.88 84 THR A C 1
ATOM 662 O O . THR A 1 84 ? -3.895 -3.437 23.527 1.00 96.88 84 THR A O 1
ATOM 665 N N . GLU A 1 85 ? -6.142 -3.522 23.422 1.00 95.94 85 GLU A N 1
ATOM 666 C CA . GLU A 1 85 ? -6.202 -4.123 22.093 1.00 95.94 85 GLU A CA 1
ATOM 667 C C . GLU A 1 85 ? -5.577 -3.208 21.031 1.00 95.94 85 GLU A C 1
ATOM 669 O O . GLU A 1 85 ? -4.678 -3.639 20.310 1.00 95.94 85 GLU A O 1
ATOM 674 N N . ILE A 1 86 ? -5.956 -1.926 20.991 1.00 96.44 86 ILE A N 1
ATOM 675 C CA . ILE A 1 86 ? -5.384 -0.930 20.068 1.00 96.44 86 ILE A CA 1
ATOM 676 C C . ILE A 1 86 ? -3.857 -0.854 20.208 1.00 96.44 86 ILE A C 1
ATOM 678 O O . ILE A 1 86 ? -3.130 -0.861 19.210 1.00 96.44 86 ILE A O 1
ATOM 682 N N . MET A 1 87 ? -3.351 -0.809 21.446 1.00 95.88 87 MET A N 1
ATOM 683 C CA . MET A 1 87 ? -1.909 -0.780 21.710 1.00 95.88 87 MET A CA 1
ATOM 684 C C . MET A 1 87 ? -1.210 -2.063 21.257 1.00 95.88 87 MET A C 1
ATOM 686 O O . MET A 1 87 ? -0.095 -1.993 20.743 1.00 95.88 87 MET A O 1
ATOM 690 N N . HIS A 1 88 ? -1.854 -3.219 21.425 1.00 96.62 88 HIS A N 1
ATOM 691 C CA . HIS A 1 88 ? -1.323 -4.501 20.971 1.00 96.62 88 HIS A CA 1
ATOM 692 C C . HIS A 1 88 ? -1.250 -4.581 19.438 1.00 96.62 88 HIS A C 1
ATOM 694 O O . HIS A 1 88 ? -0.289 -5.134 18.906 1.00 96.62 88 HIS A O 1
ATOM 700 N N . GLN A 1 89 ? -2.224 -4.005 18.723 1.00 96.25 89 GLN A N 1
ATOM 701 C CA . GLN A 1 89 ? -2.190 -3.929 17.257 1.00 96.25 89 GLN A CA 1
ATOM 702 C C . GLN A 1 89 ? -1.096 -2.979 16.745 1.00 96.25 89 GLN A C 1
ATOM 704 O O . GLN A 1 89 ? -0.500 -3.218 15.698 1.00 96.25 89 GLN A O 1
ATOM 709 N N . GLY A 1 90 ? -0.803 -1.900 17.480 1.00 95.75 90 GLY A N 1
ATOM 710 C CA . GLY A 1 90 ? 0.349 -1.034 17.210 1.00 95.75 90 GLY A CA 1
ATOM 711 C C . GLY A 1 90 ? 0.215 -0.129 15.977 1.00 95.75 90 GLY A C 1
ATOM 712 O O . GLY A 1 90 ? 1.202 0.467 15.538 1.00 95.75 90 GLY A O 1
ATOM 713 N N . TYR A 1 91 ? -0.986 0.012 15.412 1.00 96.75 91 TYR A N 1
ATOM 714 C CA . TYR A 1 91 ? -1.234 0.926 14.297 1.00 96.75 91 TYR A CA 1
ATOM 715 C C . TYR A 1 91 ? -1.311 2.381 14.767 1.00 96.75 91 TYR A C 1
ATOM 717 O O . TYR A 1 91 ? -2.032 2.722 15.699 1.00 96.75 91 TYR A O 1
ATOM 725 N N . THR A 1 92 ? -0.610 3.280 14.072 1.00 96.19 92 THR A N 1
ATOM 726 C CA . THR A 1 92 ? -0.674 4.727 14.356 1.00 96.19 92 THR A CA 1
ATOM 727 C C . THR A 1 92 ? -2.000 5.360 13.919 1.00 96.19 92 THR A C 1
ATOM 729 O O . THR A 1 92 ? -2.381 6.408 14.430 1.00 96.19 92 THR A O 1
ATOM 732 N N . ARG A 1 93 ? -2.671 4.774 12.921 1.00 95.88 93 ARG A N 1
ATOM 733 C CA . ARG A 1 93 ? -3.906 5.283 12.308 1.00 95.88 93 ARG A CA 1
ATOM 734 C C . ARG A 1 93 ? -4.878 4.121 12.151 1.00 95.88 93 ARG A C 1
ATOM 736 O O . ARG A 1 93 ? -4.496 3.113 11.563 1.00 95.88 93 ARG A O 1
ATOM 743 N N . ILE A 1 94 ? -6.092 4.289 12.662 1.00 95.31 94 ILE A N 1
ATOM 744 C CA . ILE A 1 94 ? -7.165 3.294 12.625 1.00 95.31 94 ILE A CA 1
ATOM 745 C C . ILE A 1 94 ? -8.381 3.980 11.991 1.00 95.31 94 ILE A C 1
ATOM 747 O O . ILE A 1 94 ? -8.730 5.069 12.460 1.00 95.31 94 ILE A O 1
ATOM 751 N N . PRO A 1 95 ? -8.935 3.429 10.896 1.00 94.62 95 PRO A N 1
ATOM 752 C CA . PRO A 1 95 ? -10.171 3.921 10.297 1.00 94.62 95 PRO A CA 1
ATOM 753 C C . PRO A 1 95 ? -11.369 3.825 11.242 1.00 94.62 95 PRO A C 1
ATOM 755 O O . PRO A 1 95 ? -11.430 2.843 12.021 1.00 94.62 95 PRO A O 1
#

Foldseek 3Di:
DVVVVVVVVCCVVVPPPPPDPQDLVNVLVVLVVCCVVVVDPPVVSCVVNVVSVVVVDDCVNPDDDPVRAAADDPPDDPDPVVVVVVVVVPDPDHD

Sequence (95 aa):
PASFPISLVLDWILGQEMGQVFNKEKLQELIRMTADSRVLHDNEANIISGALQLTNKSVEDVMTKIEDVYMLEVNTVLDFESLTEIMHQGYTRIP

pLDDT: mean 84.95, std 11.6, range [51.19, 97.25]

Secondary structure (DSSP, 8-state):
--HHHHHHHHHHHH-S-------HHHHHHHHHHHHHTTSS-HHHHHHHHHHHHHTT--STTTPPPGGG-----TT----HHHHHHHHHH--S---